Protein AF-A0A7S1YV28-F1 (afdb_monomer_lite)

Radius of gyration: 15.47 Å; chains: 1; bounding box: 34×46×42 Å

Structure (mmCIF, N/CA/C/O backbone):
data_AF-A0A7S1YV28-F1
#
_entry.id   AF-A0A7S1YV28-F1
#
loop_
_atom_site.group_PDB
_atom_site.id
_atom_site.type_symbol
_atom_site.label_atom_id
_atom_site.label_alt_id
_atom_site.label_comp_id
_atom_site.label_asym_id
_atom_site.label_entity_id
_atom_site.label_seq_id
_atom_site.pdbx_PDB_ins_code
_atom_site.Cartn_x
_atom_site.Cartn_y
_atom_site.Cartn_z
_atom_site.occupancy
_atom_site.B_iso_or_equiv
_atom_site.auth_seq_id
_atom_site.auth_comp_id
_atom_site.auth_asym_id
_atom_site.auth_atom_id
_atom_site.pdbx_PDB_model_num
ATOM 1 N N . GLY A 1 1 ? -3.766 25.910 -8.577 1.00 26.66 1 GLY A N 1
ATOM 2 C CA . GLY A 1 1 ? -2.422 26.248 -8.067 1.00 26.66 1 GLY A CA 1
ATOM 3 C C . GLY A 1 1 ? -1.398 25.405 -8.799 1.00 26.66 1 GLY A C 1
ATOM 4 O O . GLY A 1 1 ? -1.796 24.345 -9.277 1.00 26.66 1 GLY A O 1
ATOM 5 N N . PRO A 1 2 ? -0.146 25.864 -8.956 1.00 26.03 2 PRO A N 1
ATOM 6 C CA . PRO A 1 2 ? 0.871 25.109 -9.678 1.00 26.03 2 PRO A CA 1
ATOM 7 C C . PRO A 1 2 ? 1.126 23.778 -8.963 1.00 26.03 2 PRO A C 1
ATOM 9 O O . PRO A 1 2 ? 1.090 23.694 -7.738 1.00 26.03 2 PRO A O 1
ATOM 12 N N . ILE A 1 3 ? 1.285 22.734 -9.767 1.00 29.36 3 ILE A N 1
ATOM 13 C CA . ILE A 1 3 ? 1.467 21.348 -9.348 1.00 29.36 3 ILE A CA 1
ATOM 14 C C . ILE A 1 3 ? 2.925 21.207 -8.917 1.00 29.36 3 ILE A C 1
ATOM 16 O O . ILE A 1 3 ? 3.819 21.375 -9.743 1.00 29.36 3 ILE A O 1
ATOM 20 N N . VAL A 1 4 ? 3.169 20.928 -7.638 1.00 25.23 4 VAL A N 1
ATOM 21 C CA . VAL A 1 4 ? 4.508 20.590 -7.147 1.00 25.23 4 VAL A CA 1
ATOM 22 C C . VAL A 1 4 ? 4.594 19.067 -7.109 1.00 25.23 4 VAL A C 1
ATOM 24 O O . VAL A 1 4 ? 3.995 18.433 -6.248 1.00 25.23 4 VAL A O 1
ATOM 27 N N . CYS A 1 5 ? 5.281 18.480 -8.090 1.00 25.58 5 CYS A N 1
ATOM 28 C CA . CYS A 1 5 ? 5.687 17.078 -8.041 1.00 25.58 5 CYS A CA 1
ATOM 29 C C . CYS A 1 5 ? 6.936 16.985 -7.163 1.00 25.58 5 CYS A C 1
ATOM 31 O O . CYS A 1 5 ? 7.956 17.592 -7.489 1.00 25.58 5 CYS A O 1
ATOM 33 N N . LEU A 1 6 ? 6.853 16.248 -6.058 1.00 28.81 6 LEU A N 1
ATOM 34 C CA . LEU A 1 6 ? 8.015 15.933 -5.232 1.00 28.81 6 LEU A CA 1
ATOM 35 C C . LEU A 1 6 ? 8.676 14.649 -5.771 1.00 28.81 6 LEU A C 1
ATOM 37 O O . LEU A 1 6 ? 7.954 13.700 -6.086 1.00 28.81 6 LEU A O 1
ATOM 41 N N . PRO A 1 7 ? 10.012 14.613 -5.929 1.00 25.19 7 PRO A N 1
ATOM 42 C CA . PRO A 1 7 ? 10.722 13.404 -6.330 1.00 25.19 7 PRO A CA 1
ATOM 43 C C . PRO A 1 7 ? 10.609 12.327 -5.240 1.00 25.19 7 PRO A C 1
ATOM 45 O O . PRO A 1 7 ? 10.690 12.629 -4.051 1.00 25.19 7 PRO A O 1
ATOM 48 N N . ILE A 1 8 ? 10.404 11.080 -5.665 1.00 39.78 8 ILE A N 1
ATOM 49 C CA . ILE A 1 8 ? 10.244 9.901 -4.803 1.00 39.78 8 ILE A CA 1
ATOM 50 C C . ILE A 1 8 ? 11.636 9.335 -4.476 1.00 39.78 8 ILE A C 1
ATOM 52 O O . ILE A 1 8 ? 12.457 9.165 -5.378 1.00 39.78 8 ILE A O 1
ATOM 56 N N . LEU A 1 9 ? 11.896 9.042 -3.200 1.00 31.08 9 LEU A N 1
ATOM 57 C CA . LEU A 1 9 ? 13.052 8.266 -2.739 1.00 31.08 9 LEU A CA 1
ATOM 58 C C . LEU A 1 9 ? 12.610 6.799 -2.599 1.00 31.08 9 LEU A C 1
ATOM 60 O O . LEU A 1 9 ? 11.554 6.540 -2.031 1.00 31.08 9 LEU A O 1
ATOM 64 N N . SER A 1 10 ? 13.368 5.857 -3.166 1.00 32.31 10 SER A N 1
ATOM 65 C CA . SER A 1 10 ? 13.079 4.417 -3.078 1.00 32.31 10 SER A CA 1
ATOM 66 C C . SER A 1 10 ? 13.836 3.800 -1.894 1.00 32.31 10 SER A C 1
ATOM 68 O O . SER A 1 10 ? 15.059 3.955 -1.833 1.00 32.31 10 SER A O 1
ATOM 70 N N . TRP A 1 11 ? 13.148 3.092 -0.994 1.00 45.78 11 TRP A N 1
ATOM 71 C CA . TRP A 1 11 ? 13.689 2.610 0.288 1.00 45.78 11 TRP A CA 1
ATOM 72 C C . TRP A 1 11 ? 13.555 1.097 0.500 1.00 45.78 11 TRP A C 1
ATOM 74 O O . TRP A 1 11 ? 12.525 0.527 0.184 1.00 45.78 11 TRP A O 1
ATOM 84 N N . PHE A 1 12 ? 14.598 0.470 1.061 1.00 34.62 12 PHE A N 1
ATOM 85 C CA . PHE A 1 12 ? 14.748 -0.978 1.284 1.00 34.62 12 PHE A CA 1
ATOM 86 C C . PHE A 1 12 ? 13.529 -1.658 1.944 1.00 34.62 12 PHE A C 1
ATOM 88 O O . PHE A 1 12 ? 13.230 -1.403 3.109 1.00 34.62 12 PHE A O 1
ATOM 95 N N . GLN A 1 13 ? 12.935 -2.633 1.248 1.00 42.75 13 GLN A N 1
ATOM 96 C CA . GLN A 1 13 ? 11.810 -3.426 1.7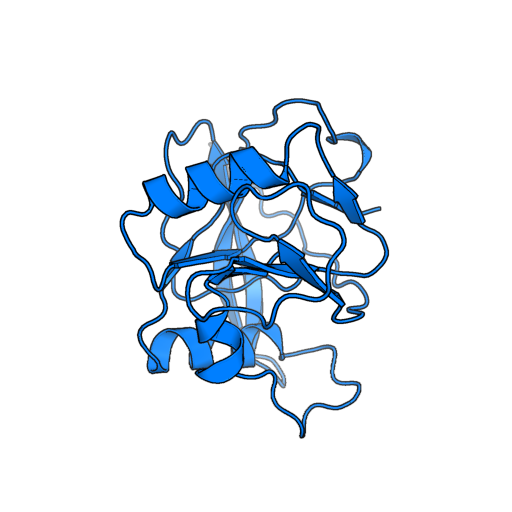44 1.00 42.75 13 GLN A CA 1
ATOM 97 C C . GLN A 1 13 ? 12.274 -4.729 2.417 1.00 42.75 13 GLN A C 1
ATOM 99 O O . GLN A 1 13 ? 12.814 -5.633 1.778 1.00 42.75 13 GLN A O 1
ATOM 104 N N . ILE A 1 14 ? 12.013 -4.859 3.719 1.00 41.22 14 ILE A N 1
ATOM 105 C CA . ILE A 1 14 ? 11.923 -6.159 4.397 1.00 41.22 14 ILE A CA 1
ATOM 106 C C . ILE A 1 14 ? 10.432 -6.437 4.535 1.00 41.22 14 ILE A C 1
ATOM 108 O O . ILE A 1 14 ? 9.768 -5.795 5.338 1.00 41.22 14 ILE A O 1
ATOM 112 N N . ASN A 1 15 ? 9.909 -7.382 3.750 1.00 47.06 15 ASN A N 1
ATOM 113 C CA . ASN A 1 15 ? 8.498 -7.769 3.775 1.00 47.06 15 ASN A CA 1
ATOM 114 C C . ASN A 1 15 ? 8.107 -8.379 5.130 1.00 47.06 15 ASN A C 1
ATOM 116 O O . ASN A 1 15 ? 8.147 -9.599 5.306 1.00 47.06 15 ASN A O 1
ATOM 120 N N . LEU A 1 16 ? 7.707 -7.542 6.086 1.00 51.06 16 LEU A N 1
ATOM 121 C CA . LEU A 1 16 ? 7.093 -7.993 7.326 1.00 51.06 16 LEU A CA 1
ATOM 122 C C . LEU A 1 16 ? 5.578 -8.041 7.131 1.00 51.06 16 LEU A C 1
ATOM 124 O O . LEU A 1 16 ? 4.933 -7.005 6.997 1.00 51.06 16 LEU A O 1
ATOM 128 N N . ILE A 1 17 ? 5.006 -9.247 7.131 1.00 58.19 17 ILE A N 1
ATOM 129 C CA . ILE A 1 17 ? 3.553 -9.419 7.203 1.00 58.19 17 ILE A CA 1
ATOM 130 C C . ILE A 1 17 ? 3.152 -9.376 8.678 1.00 58.19 17 ILE A C 1
ATOM 132 O O . ILE A 1 17 ? 3.369 -10.335 9.422 1.00 58.19 17 ILE A O 1
ATOM 136 N N . ILE A 1 18 ? 2.559 -8.262 9.099 1.00 61.78 18 ILE A N 1
ATOM 137 C CA . ILE A 1 18 ? 1.904 -8.137 10.398 1.00 61.78 18 ILE A CA 1
ATOM 138 C C . ILE A 1 18 ? 0.454 -8.582 10.238 1.00 61.78 18 ILE A C 1
ATOM 140 O O . ILE A 1 18 ? -0.292 -8.063 9.408 1.00 61.78 18 ILE A O 1
ATOM 144 N N . MET A 1 19 ? 0.050 -9.561 11.042 1.00 58.69 19 MET A N 1
ATOM 145 C CA . MET A 1 19 ? -1.318 -10.069 11.054 1.00 58.69 19 MET A CA 1
ATOM 146 C C . MET A 1 19 ? -2.065 -9.436 12.218 1.00 58.69 19 MET A C 1
A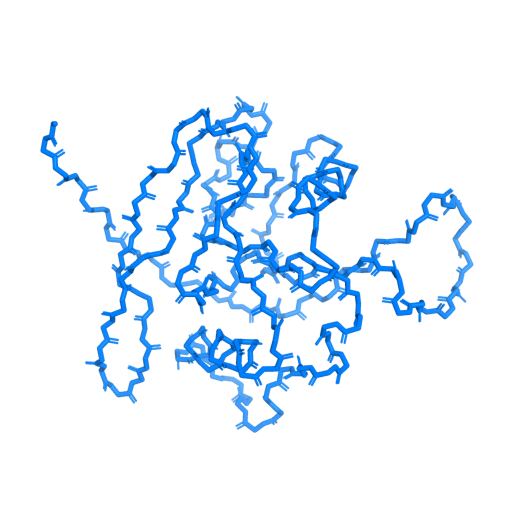TOM 148 O O . MET A 1 19 ? -1.638 -9.550 13.367 1.00 58.69 19 MET A O 1
ATOM 152 N N . ILE A 1 20 ? -3.167 -8.760 11.907 1.00 59.34 20 ILE A N 1
ATOM 153 C CA . ILE A 1 20 ? -3.980 -8.028 12.874 1.00 59.34 20 ILE A CA 1
ATOM 154 C C . ILE A 1 20 ? -5.263 -8.843 13.091 1.00 59.34 20 ILE A C 1
ATOM 156 O O . ILE A 1 20 ? -6.139 -8.861 12.217 1.00 59.34 20 ILE A O 1
ATOM 160 N N . PRO A 1 21 ? -5.374 -9.584 14.212 1.00 50.81 21 PRO A N 1
ATOM 161 C CA . PRO A 1 21 ? -6.553 -10.388 14.494 1.00 50.81 21 PRO A CA 1
ATOM 162 C C . PRO A 1 21 ? -7.764 -9.494 14.772 1.00 50.81 21 PRO A C 1
ATOM 164 O O . PRO A 1 21 ? -7.664 -8.466 15.443 1.00 50.81 21 PRO A O 1
ATOM 167 N N . ASN A 1 22 ? -8.943 -9.919 14.317 1.00 51.00 22 ASN A N 1
ATOM 168 C CA . ASN A 1 22 ? -10.184 -9.239 14.671 1.00 51.00 22 ASN A CA 1
ATOM 169 C C . ASN A 1 22 ? -10.496 -9.430 16.170 1.00 51.00 22 ASN A C 1
ATOM 171 O O . ASN A 1 22 ? -10.957 -10.489 16.592 1.00 51.00 22 ASN A O 1
ATOM 175 N N . ASN A 1 23 ? -10.299 -8.365 16.951 1.00 48.16 23 ASN A N 1
ATOM 176 C CA . ASN A 1 23 ? -10.983 -8.077 18.218 1.00 48.16 23 ASN A CA 1
ATOM 177 C C . ASN A 1 23 ? -10.837 -9.091 19.380 1.00 48.16 23 ASN A C 1
ATOM 179 O O . ASN A 1 23 ? -11.702 -9.156 20.254 1.00 48.16 23 ASN A O 1
ATOM 183 N N . ASP A 1 24 ? -9.753 -9.866 19.443 1.00 46.56 24 ASP A N 1
ATOM 184 C CA . ASP A 1 24 ? -9.540 -10.863 20.503 1.00 46.56 24 ASP A CA 1
ATOM 185 C C . ASP A 1 24 ? -8.149 -10.695 21.140 1.00 46.56 24 ASP A C 1
ATOM 187 O O . ASP A 1 24 ? -7.123 -10.901 20.496 1.00 46.56 24 ASP A O 1
ATOM 191 N N . LYS A 1 25 ? -8.112 -10.303 22.423 1.00 44.56 25 LYS A N 1
ATOM 192 C CA . LYS A 1 25 ? -6.891 -10.057 23.224 1.00 44.56 25 LYS A CA 1
ATOM 193 C C . LYS A 1 25 ? -6.171 -11.346 23.660 1.00 44.56 25 LYS A C 1
ATOM 195 O O . LYS A 1 25 ? -5.390 -11.328 24.611 1.00 44.56 25 LYS A O 1
ATOM 200 N N . SER A 1 26 ? -6.457 -12.485 23.035 1.00 42.34 26 SER A N 1
ATOM 201 C CA . SER A 1 26 ? -5.847 -13.763 23.396 1.00 42.34 26 SER A CA 1
ATOM 202 C C . SER A 1 26 ? -4.552 -14.002 22.608 1.00 42.34 26 SER A C 1
ATOM 204 O O . SER A 1 26 ? -4.555 -14.164 21.394 1.00 42.34 26 SER A O 1
ATOM 206 N N . HIS A 1 27 ? -3.422 -14.081 23.320 1.00 42.88 27 HIS A N 1
ATOM 207 C CA . HIS A 1 27 ? -2.085 -14.415 22.792 1.00 42.88 27 HIS A CA 1
ATOM 208 C C . HIS A 1 27 ? -1.935 -15.891 22.357 1.00 42.88 27 HIS A C 1
ATOM 210 O O . HIS A 1 27 ? -0.862 -16.484 22.463 1.00 42.88 27 HIS A O 1
ATOM 216 N N . VAL A 1 28 ? -3.015 -16.524 21.901 1.00 44.75 28 VAL A N 1
ATOM 217 C CA . VAL A 1 28 ? -3.002 -17.903 21.407 1.00 44.75 28 VAL A CA 1
ATOM 218 C C . VAL A 1 28 ? -2.804 -17.852 19.898 1.00 44.75 28 VAL A C 1
ATOM 220 O O . VAL A 1 28 ? -3.521 -17.128 19.214 1.00 44.75 28 VAL A O 1
ATOM 223 N N . SER A 1 29 ? -1.844 -18.626 19.379 1.00 44.84 29 SER A N 1
ATOM 224 C CA . SER A 1 29 ? -1.605 -18.807 17.940 1.00 44.84 29 SER A CA 1
ATOM 225 C C . SER A 1 29 ? -2.864 -19.368 17.263 1.00 44.84 29 SER A C 1
ATOM 227 O O . SER A 1 29 ? -3.084 -20.578 17.184 1.00 44.84 29 SER A O 1
ATOM 229 N N . LYS A 1 30 ? -3.755 -18.464 16.857 1.00 53.19 30 LYS A N 1
ATOM 230 C CA . LYS A 1 30 ? -4.977 -18.743 16.110 1.00 53.19 30 LYS A CA 1
ATOM 231 C C . LYS A 1 30 ? -4.573 -18.831 14.643 1.00 53.19 30 LYS A C 1
ATOM 233 O O . LYS A 1 30 ? -3.815 -17.996 14.152 1.00 53.19 30 LYS A O 1
ATOM 238 N N . ARG A 1 31 ? -5.045 -19.864 13.939 1.00 59.28 31 ARG A N 1
ATOM 239 C CA . ARG A 1 31 ? -4.861 -19.937 12.485 1.00 59.28 31 ARG A CA 1
ATOM 240 C C . ARG A 1 31 ? -5.541 -18.723 11.865 1.00 59.28 31 ARG A C 1
ATOM 242 O O . ARG A 1 31 ? -6.704 -18.467 12.160 1.00 59.28 31 ARG A O 1
ATOM 249 N N . VAL A 1 32 ? -4.794 -18.021 11.029 1.00 65.81 32 VAL A N 1
ATOM 250 C CA . VAL A 1 32 ? -5.225 -16.805 10.343 1.00 65.81 32 VAL A CA 1
ATOM 251 C C . VAL A 1 32 ? -6.392 -17.158 9.440 1.00 65.81 32 VAL A C 1
ATOM 253 O O . VAL A 1 32 ? -6.292 -18.042 8.585 1.00 65.81 32 VAL A O 1
ATOM 256 N N . GLY A 1 33 ? -7.520 -16.510 9.682 1.00 74.69 33 GLY A N 1
ATOM 257 C CA . GLY A 1 33 ? -8.698 -16.620 8.850 1.00 74.69 33 GLY A CA 1
ATOM 258 C C . GLY A 1 33 ? -8.553 -15.770 7.594 1.00 74.69 33 GLY A C 1
ATOM 259 O O . GLY A 1 33 ? -7.907 -14.728 7.586 1.00 74.69 33 GLY A O 1
ATOM 260 N N . LEU A 1 34 ? -9.242 -16.167 6.526 1.00 78.12 34 LEU A N 1
ATOM 261 C CA . LEU A 1 34 ? -9.328 -15.371 5.294 1.00 78.12 34 LEU A CA 1
ATOM 262 C C . LEU A 1 34 ? -9.934 -13.972 5.525 1.00 78.12 34 LEU A C 1
ATOM 264 O O . LEU A 1 34 ? -9.661 -13.052 4.758 1.00 78.12 34 LEU A O 1
ATOM 268 N N . ASN A 1 35 ? -10.723 -13.822 6.594 1.00 80.50 35 ASN A N 1
ATOM 269 C CA . ASN A 1 35 ? -11.373 -12.575 6.997 1.00 80.50 35 ASN A CA 1
ATOM 270 C C . ASN A 1 35 ? -10.516 -11.713 7.942 1.00 80.50 35 ASN A C 1
ATOM 272 O O . ASN A 1 35 ? -10.947 -10.617 8.307 1.00 80.50 35 ASN A O 1
ATOM 276 N N . ASP A 1 36 ? -9.343 -12.186 8.365 1.00 89.44 36 ASP A N 1
ATOM 277 C CA . ASP A 1 36 ? -8.421 -11.375 9.161 1.00 89.44 36 ASP A CA 1
ATOM 278 C C . ASP A 1 36 ? -7.740 -10.318 8.287 1.00 89.44 36 ASP A C 1
ATOM 280 O O . ASP A 1 36 ? -7.814 -10.362 7.053 1.00 89.44 36 ASP A O 1
ATOM 284 N N . PHE A 1 37 ? -7.098 -9.347 8.931 1.00 91.94 37 PHE A N 1
ATOM 285 C CA . PHE A 1 37 ? -6.345 -8.306 8.246 1.00 91.94 37 PHE A CA 1
ATOM 286 C C . PHE A 1 37 ? -4.854 -8.623 8.258 1.00 91.94 37 PHE A C 1
ATOM 288 O O . PHE A 1 37 ? -4.287 -9.040 9.269 1.00 91.94 37 PHE A O 1
ATOM 295 N N . CYS A 1 38 ? -4.229 -8.409 7.109 1.00 91.94 38 CYS A N 1
ATOM 296 C CA . CYS A 1 38 ? -2.803 -8.564 6.896 1.00 91.94 38 CYS A CA 1
ATOM 297 C C . CYS A 1 38 ? -2.243 -7.228 6.417 1.00 91.94 38 CYS A C 1
ATOM 299 O O . CYS A 1 38 ? -2.872 -6.529 5.617 1.00 91.94 38 CYS A O 1
ATOM 301 N N . MET A 1 39 ? -1.059 -6.896 6.913 1.00 92.19 39 MET A N 1
ATOM 302 C CA . MET A 1 39 ? -0.368 -5.657 6.608 1.00 92.19 39 MET A CA 1
ATOM 303 C C . MET A 1 39 ? 1.075 -5.957 6.205 1.00 92.19 39 MET A C 1
ATOM 305 O O . MET A 1 39 ? 1.782 -6.605 6.969 1.00 92.19 39 MET A O 1
ATOM 309 N N . GLN A 1 40 ? 1.502 -5.488 5.033 1.00 91.06 40 GLN A N 1
ATOM 310 C CA . GLN A 1 40 ? 2.909 -5.465 4.621 1.00 91.06 40 GLN A CA 1
ATOM 311 C C . GLN A 1 40 ? 3.454 -4.045 4.753 1.00 91.06 40 GLN A C 1
ATOM 313 O O . GLN A 1 40 ? 2.756 -3.080 4.429 1.00 91.06 40 GLN A O 1
ATOM 318 N N . ILE A 1 41 ? 4.686 -3.947 5.235 1.00 90.62 41 ILE A N 1
ATOM 319 C CA . ILE A 1 41 ? 5.405 -2.707 5.522 1.00 90.62 41 ILE A CA 1
ATOM 320 C C . ILE A 1 41 ? 6.912 -2.940 5.387 1.00 90.62 41 ILE A C 1
ATOM 322 O O . ILE A 1 41 ? 7.353 -4.093 5.347 1.00 90.62 41 ILE A O 1
ATOM 326 N N . ASP A 1 42 ? 7.682 -1.856 5.430 1.00 86.56 42 ASP A N 1
ATOM 327 C CA . ASP A 1 42 ? 9.131 -1.915 5.613 1.00 86.56 42 ASP A CA 1
ATOM 328 C C . ASP A 1 42 ? 9.510 -2.180 7.084 1.00 86.56 42 ASP A C 1
ATOM 330 O O . ASP A 1 42 ? 8.678 -2.155 7.994 1.00 86.56 42 ASP A O 1
ATOM 334 N N . SER A 1 43 ? 10.790 -2.456 7.350 1.00 83.19 43 SER A N 1
ATOM 335 C CA . SER A 1 43 ? 11.269 -2.805 8.701 1.00 83.19 43 SER A CA 1
ATOM 336 C C . SER A 1 43 ? 11.417 -1.630 9.669 1.00 83.19 43 SER A C 1
ATOM 338 O O . SER A 1 43 ? 11.572 -1.857 10.866 1.00 83.19 43 SER A O 1
ATOM 340 N N . HIS A 1 44 ? 11.453 -0.401 9.163 1.00 87.50 44 HIS A N 1
ATOM 341 C CA . HIS A 1 44 ? 11.764 0.815 9.925 1.00 87.50 44 HIS A CA 1
ATOM 342 C C . HIS A 1 44 ? 10.599 1.808 9.831 1.00 87.50 44 HIS A C 1
ATOM 344 O O . HIS A 1 44 ? 10.722 2.947 9.403 1.00 87.50 44 HIS A O 1
ATOM 350 N N . MET A 1 45 ? 9.423 1.318 10.214 1.00 90.06 45 MET A N 1
ATOM 351 C CA . MET A 1 45 ? 8.193 2.100 10.234 1.00 90.06 45 MET A CA 1
ATOM 352 C C . MET A 1 45 ? 7.824 2.465 11.662 1.00 90.06 45 MET A C 1
ATOM 354 O O . MET A 1 45 ? 8.089 1.703 12.594 1.00 90.06 45 MET A O 1
ATOM 358 N N . ASP A 1 46 ? 7.138 3.590 11.810 1.00 93.50 46 ASP A N 1
ATOM 359 C CA . ASP A 1 46 ? 6.489 3.988 13.052 1.00 93.50 46 ASP A CA 1
ATOM 360 C C . ASP A 1 46 ? 4.979 4.134 12.835 1.00 93.50 46 ASP A C 1
ATOM 362 O O . ASP A 1 46 ? 4.507 4.400 11.724 1.00 93.50 46 ASP A O 1
ATOM 366 N N . PHE A 1 47 ? 4.215 3.912 13.898 1.00 94.56 47 PHE A N 1
ATOM 367 C CA . PHE A 1 47 ? 2.762 3.828 13.849 1.00 94.56 47 PHE A CA 1
ATOM 368 C C . PHE A 1 47 ? 2.135 4.899 14.721 1.00 94.56 47 PHE A C 1
ATOM 370 O O . PHE A 1 47 ? 2.578 5.151 15.842 1.00 94.56 47 PHE A O 1
ATOM 377 N N . SER A 1 48 ? 1.064 5.502 14.217 1.00 94.94 48 SER A N 1
ATOM 378 C CA . SER A 1 48 ? 0.242 6.401 15.015 1.00 94.94 48 SER A CA 1
ATOM 379 C C . SER A 1 48 ? -0.586 5.621 16.039 1.00 94.94 48 SER A C 1
ATOM 381 O O . SER A 1 48 ? -0.848 4.422 15.908 1.00 94.94 48 SER A O 1
ATOM 383 N N . ASP A 1 49 ? -1.052 6.321 17.061 1.00 93.44 49 ASP A N 1
ATOM 384 C CA . ASP A 1 49 ? -1.914 5.774 18.093 1.00 93.44 49 ASP A CA 1
ATOM 385 C C . ASP A 1 49 ? -3.203 5.225 17.460 1.00 93.44 49 ASP A C 1
ATOM 387 O O . ASP A 1 49 ? -3.871 5.902 16.676 1.00 93.44 49 ASP A O 1
ATOM 391 N N . ASN A 1 50 ? -3.582 3.999 17.835 1.00 93.50 50 ASN A N 1
ATOM 392 C CA . ASN A 1 50 ? -4.752 3.282 17.304 1.00 93.50 50 ASN A CA 1
ATOM 393 C C . ASN A 1 50 ? -4.705 3.008 15.785 1.00 93.50 50 ASN A C 1
ATOM 395 O O . ASN A 1 50 ? -5.761 2.839 15.167 1.00 93.50 50 ASN A O 1
ATOM 399 N N . TYR A 1 51 ? -3.509 2.956 15.177 1.00 94.06 51 TYR A N 1
ATOM 400 C CA . TYR A 1 51 ? -3.347 2.695 13.739 1.00 94.06 51 TYR A CA 1
ATOM 401 C C . TYR A 1 51 ? -4.122 1.457 13.267 1.00 94.06 51 TYR A C 1
ATOM 403 O O . TYR A 1 51 ? -4.711 1.475 12.192 1.00 94.06 51 TYR A O 1
ATOM 411 N N . ASP A 1 52 ? -4.145 0.393 14.067 1.00 91.38 52 ASP A N 1
ATOM 412 C CA . ASP A 1 52 ? -4.776 -0.884 13.747 1.00 91.38 52 ASP A CA 1
ATOM 413 C C . ASP A 1 52 ? -6.288 -0.726 13.553 1.00 91.38 52 ASP A C 1
ATOM 415 O O . ASP A 1 52 ? -6.850 -1.080 12.516 1.00 91.38 52 ASP A O 1
ATOM 419 N N . THR A 1 53 ? -6.937 -0.117 14.538 1.00 93.88 53 THR A N 1
ATOM 420 C CA . THR A 1 53 ? -8.374 0.118 14.585 1.00 93.88 53 THR A CA 1
ATOM 421 C C . THR A 1 53 ? -8.789 1.106 13.495 1.00 93.88 53 THR A C 1
ATOM 423 O O . THR A 1 53 ? -9.768 0.874 12.781 1.00 93.88 53 THR A O 1
ATOM 426 N N . GLU A 1 54 ? -8.015 2.175 13.306 1.00 95.44 54 GLU A N 1
ATOM 427 C CA . GLU A 1 54 ? -8.268 3.175 12.269 1.00 95.44 54 GLU A CA 1
ATOM 428 C C . GLU A 1 54 ? -8.072 2.612 10.853 1.00 95.44 54 GLU A C 1
ATOM 430 O O . GLU A 1 54 ? -8.890 2.891 9.975 1.00 95.44 54 GLU A O 1
ATOM 435 N N . LEU A 1 55 ? -7.065 1.761 10.612 1.00 96.00 55 LEU A N 1
ATOM 436 C CA . LEU A 1 55 ? -6.880 1.078 9.325 1.00 96.00 55 LEU A CA 1
ATOM 437 C C . LEU A 1 55 ? -8.029 0.109 9.023 1.00 96.00 55 LEU A C 1
ATOM 439 O O . LEU A 1 55 ? -8.524 0.084 7.894 1.00 96.00 55 LEU A O 1
ATOM 443 N N . ILE A 1 56 ? -8.513 -0.637 10.021 1.00 95.62 56 ILE A N 1
ATOM 444 C CA . ILE A 1 56 ? -9.687 -1.513 9.874 1.00 95.62 56 ILE A CA 1
ATOM 445 C C . ILE A 1 56 ? -10.930 -0.690 9.510 1.00 95.62 56 ILE A C 1
ATOM 447 O O . ILE A 1 56 ? -11.627 -1.000 8.539 1.00 95.62 56 ILE A O 1
ATOM 451 N N . PHE A 1 57 ? -11.207 0.395 10.240 1.00 96.19 57 PHE A N 1
ATOM 452 C CA . PHE A 1 57 ? -12.340 1.274 9.931 1.00 96.19 57 PHE A CA 1
ATOM 453 C C . PHE A 1 57 ? -12.196 1.955 8.570 1.00 96.19 57 PHE A C 1
ATOM 455 O O . PHE A 1 57 ? -13.179 2.125 7.842 1.00 96.19 57 PHE A O 1
ATOM 462 N N . MET A 1 58 ? -10.978 2.330 8.194 1.00 96.81 58 MET A N 1
ATOM 463 C CA . MET A 1 58 ? -10.668 2.882 6.885 1.00 96.81 58 MET A CA 1
ATOM 464 C C . MET A 1 58 ? -10.937 1.872 5.767 1.00 96.81 58 MET A C 1
ATOM 466 O O . MET A 1 58 ? -11.593 2.226 4.787 1.00 96.81 58 MET A O 1
ATOM 470 N N . HIS A 1 59 ? -10.512 0.619 5.932 1.00 97.44 59 HIS A N 1
ATOM 471 C CA . HIS A 1 59 ? -10.787 -0.456 4.981 1.00 97.44 59 HIS A CA 1
ATOM 472 C C . HIS A 1 59 ? -12.291 -0.685 4.835 1.00 97.44 59 HIS A C 1
ATOM 474 O O . HIS A 1 59 ? -12.804 -0.661 3.719 1.00 97.44 59 HIS A O 1
ATOM 480 N N . HIS A 1 60 ? -13.045 -0.746 5.934 1.00 96.75 60 HIS A N 1
ATOM 481 C CA . HIS A 1 60 ? -14.504 -0.867 5.874 1.00 96.75 60 HIS A CA 1
ATOM 482 C C . HIS A 1 60 ? -15.191 0.291 5.130 1.00 96.75 60 HIS A C 1
ATOM 484 O O . HIS A 1 60 ? -16.176 0.066 4.423 1.00 96.75 60 HIS A O 1
ATOM 490 N N . ARG A 1 61 ? -14.662 1.521 5.214 1.00 97.06 61 ARG A N 1
ATOM 491 C CA . ARG A 1 61 ? -15.180 2.678 4.457 1.00 97.06 61 ARG A CA 1
ATOM 492 C C . ARG A 1 61 ? -14.971 2.574 2.943 1.00 97.06 61 ARG A C 1
ATOM 494 O O . ARG A 1 61 ? -15.619 3.321 2.212 1.00 97.06 61 ARG A O 1
ATOM 501 N N . THR A 1 62 ? -14.121 1.665 2.459 1.00 96.88 62 THR A N 1
ATOM 502 C CA . THR A 1 62 ? -14.017 1.362 1.018 1.00 96.88 62 THR A CA 1
ATOM 503 C C . THR A 1 62 ? -15.246 0.621 0.492 1.00 96.88 62 THR A C 1
ATOM 505 O O . THR A 1 62 ? -15.518 0.685 -0.704 1.00 96.88 62 THR A O 1
ATOM 508 N N . GLN A 1 63 ? -15.991 -0.056 1.379 1.00 96.62 63 GLN A N 1
ATOM 509 C CA . GLN A 1 63 ? -17.105 -0.946 1.037 1.00 96.62 63 GLN A CA 1
ATOM 510 C C . GLN A 1 63 ? -16.711 -2.041 0.028 1.00 96.62 63 GLN A C 1
ATOM 512 O O . GLN A 1 63 ? -17.535 -2.477 -0.773 1.00 96.62 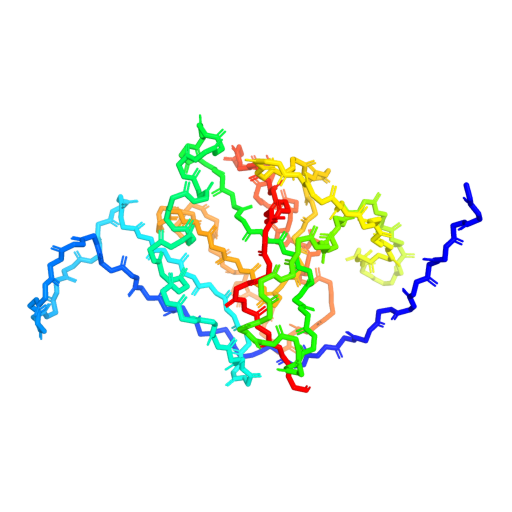63 GLN A O 1
ATOM 517 N N . ASN A 1 64 ? -15.449 -2.478 0.070 1.00 96.94 64 ASN A N 1
ATOM 518 C CA . ASN A 1 64 ? -14.885 -3.471 -0.833 1.00 96.94 64 ASN A CA 1
ATOM 519 C C . ASN A 1 64 ? -13.959 -4.426 -0.059 1.00 96.94 64 ASN A C 1
ATOM 521 O O . ASN A 1 64 ? -12.899 -4.027 0.417 1.00 96.94 64 ASN A O 1
ATOM 525 N N . ASP A 1 65 ? -14.333 -5.703 0.062 1.00 95.75 65 ASP A N 1
ATOM 526 C CA . ASP A 1 65 ? -13.494 -6.697 0.754 1.00 95.75 65 ASP A CA 1
ATOM 527 C C . ASP A 1 65 ? -12.183 -7.002 -0.002 1.00 95.75 65 ASP A C 1
ATOM 529 O O . ASP A 1 65 ? -11.200 -7.395 0.622 1.00 95.75 65 ASP A O 1
ATOM 533 N N . TYR A 1 66 ? -12.133 -6.736 -1.312 1.00 97.31 66 TYR A N 1
ATOM 534 C CA . TYR A 1 66 ? -10.937 -6.841 -2.156 1.00 97.31 66 TYR A CA 1
ATOM 535 C C . TYR A 1 66 ? -10.135 -5.526 -2.203 1.00 97.31 66 TYR A C 1
ATOM 537 O O . TYR A 1 66 ? -9.253 -5.359 -3.047 1.00 97.31 66 TYR A O 1
ATOM 545 N N . ALA A 1 67 ? -10.416 -4.578 -1.302 1.00 97.81 67 ALA A N 1
ATOM 546 C CA . ALA A 1 67 ? -9.635 -3.355 -1.196 1.00 97.81 67 ALA A CA 1
ATOM 547 C C . ALA A 1 67 ? -8.242 -3.606 -0.607 1.00 97.81 67 ALA A C 1
ATOM 549 O O . ALA A 1 67 ? -8.087 -4.309 0.399 1.00 97.81 67 ALA A O 1
ATOM 550 N N . VAL A 1 68 ? -7.254 -2.937 -1.198 1.00 97.94 68 VAL A N 1
ATOM 551 C CA . VAL A 1 68 ? -5.882 -2.823 -0.701 1.00 97.94 68 VAL A CA 1
ATOM 552 C C . VAL A 1 68 ? -5.590 -1.360 -0.402 1.00 97.94 68 VAL A C 1
ATOM 554 O O . VAL A 1 68 ? -5.539 -0.537 -1.310 1.00 97.94 68 VAL A O 1
ATOM 557 N N . LEU A 1 69 ? -5.398 -1.014 0.867 1.00 97.75 69 LEU A N 1
ATOM 558 C CA . LEU A 1 69 ? -4.937 0.315 1.260 1.00 97.75 69 LEU A CA 1
ATOM 559 C C . LEU A 1 69 ? -3.424 0.390 1.042 1.00 97.75 69 LEU A C 1
ATOM 561 O O . LEU A 1 69 ? -2.672 -0.349 1.677 1.00 97.75 69 LEU A O 1
ATOM 565 N N . SER A 1 70 ? -2.981 1.264 0.141 1.00 96.62 70 SER A N 1
ATOM 566 C CA . SER A 1 70 ? -1.563 1.424 -0.177 1.00 96.62 70 SER A CA 1
ATOM 567 C C . SER A 1 70 ? -1.229 2.834 -0.651 1.00 96.62 70 SER A C 1
ATOM 569 O O . SER A 1 70 ? -2.004 3.482 -1.355 1.00 96.62 70 SER A O 1
ATOM 571 N N . THR A 1 71 ? -0.061 3.321 -0.240 1.00 94.38 71 THR A N 1
ATOM 572 C CA . THR A 1 71 ? 0.485 4.635 -0.591 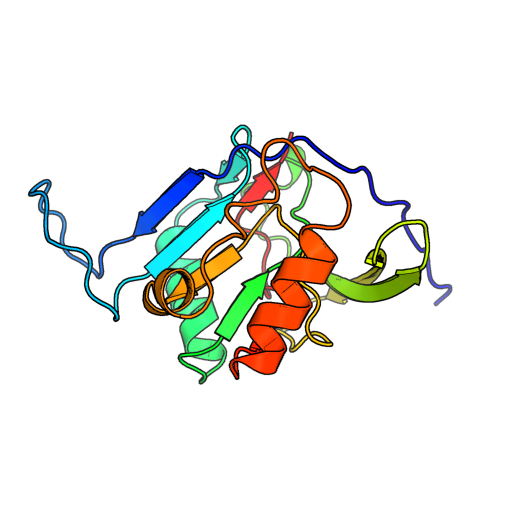1.00 94.38 71 THR A CA 1
ATOM 573 C C . THR A 1 71 ? 1.978 4.665 -0.281 1.00 94.38 71 THR A C 1
ATOM 575 O O . THR A 1 71 ? 2.470 3.821 0.465 1.00 94.38 71 THR A O 1
ATOM 578 N N . TYR A 1 72 ? 2.673 5.692 -0.770 1.00 92.94 72 TYR A N 1
ATOM 579 C CA . TYR A 1 72 ? 3.868 6.163 -0.080 1.00 92.94 72 TYR A CA 1
ATOM 580 C C . TYR A 1 72 ? 3.485 6.783 1.253 1.00 92.94 72 TYR A C 1
ATOM 582 O O . TYR A 1 72 ? 2.577 7.619 1.328 1.00 92.94 72 TYR A O 1
ATOM 590 N N . VAL A 1 73 ? 4.149 6.311 2.294 1.00 92.81 73 VAL A N 1
ATOM 591 C CA . VAL A 1 73 ? 3.968 6.761 3.669 1.00 92.81 73 VAL A CA 1
ATOM 592 C C . VAL A 1 73 ? 4.653 8.107 3.893 1.00 92.81 73 VAL A C 1
ATOM 594 O O . VAL A 1 73 ? 5.482 8.547 3.096 1.00 92.81 73 VAL A O 1
ATOM 597 N N . ALA A 1 74 ? 4.251 8.795 4.956 1.00 92.75 74 ALA A N 1
ATOM 598 C CA . ALA A 1 74 ? 4.842 10.072 5.329 1.00 92.75 74 ALA A CA 1
ATOM 599 C C . ALA A 1 74 ? 6.131 9.879 6.142 1.00 92.75 74 ALA A C 1
ATOM 601 O O . ALA A 1 74 ? 6.384 8.798 6.670 1.00 92.75 74 ALA A O 1
ATOM 602 N N . ALA A 1 75 ? 6.910 10.951 6.272 1.00 91.81 75 ALA A N 1
ATOM 603 C CA . ALA A 1 75 ? 8.089 10.977 7.129 1.00 91.81 75 ALA A CA 1
ATOM 604 C C . ALA A 1 75 ? 7.715 10.827 8.617 1.00 91.81 75 ALA A C 1
ATOM 606 O O . ALA A 1 75 ? 6.628 11.231 9.042 1.00 91.81 75 ALA A O 1
ATOM 607 N N . ILE A 1 76 ? 8.627 10.252 9.403 1.00 93.25 76 ILE A N 1
ATOM 608 C CA . ILE A 1 76 ? 8.437 9.927 10.825 1.00 93.25 76 ILE A CA 1
ATOM 609 C C . ILE A 1 76 ? 8.088 11.141 11.694 1.00 93.25 76 ILE A C 1
ATOM 611 O O . ILE A 1 76 ? 7.374 11.013 12.687 1.00 93.25 76 ILE A O 1
ATOM 615 N N . ASP A 1 77 ? 8.509 12.346 11.298 1.00 93.38 77 ASP A N 1
ATOM 616 C CA . ASP A 1 77 ? 8.169 13.586 11.996 1.00 93.38 77 ASP A CA 1
ATOM 617 C C . ASP A 1 77 ? 6.663 13.879 11.975 1.00 93.38 77 ASP A C 1
ATOM 619 O O . ASP A 1 77 ? 6.166 14.552 12.875 1.00 93.38 77 ASP A O 1
ATOM 623 N N . GLN A 1 78 ? 5.925 13.338 11.002 1.00 92.19 78 GLN A N 1
ATOM 624 C CA . GLN A 1 78 ? 4.475 13.487 10.865 1.00 92.19 78 GLN A CA 1
ATOM 625 C C . GLN A 1 78 ? 3.670 12.457 11.668 1.00 92.19 78 GLN A C 1
ATOM 627 O O . GLN A 1 78 ? 2.433 12.514 11.655 1.00 92.19 78 GLN A O 1
ATOM 632 N N . ASN A 1 79 ? 4.330 11.532 12.376 1.00 94.38 79 ASN A N 1
ATOM 633 C CA . ASN A 1 79 ? 3.637 10.531 13.179 1.00 94.38 79 ASN A CA 1
ATOM 634 C C . ASN A 1 79 ? 2.782 11.204 14.269 1.00 94.38 79 ASN A C 1
ATOM 636 O O . ASN A 1 79 ? 3.185 12.202 14.870 1.00 94.38 79 ASN A O 1
ATOM 640 N N . ASN A 1 80 ? 1.578 10.680 14.521 1.00 93.06 80 ASN A N 1
ATOM 641 C CA . ASN A 1 80 ? 0.644 11.205 15.524 1.00 93.06 80 ASN A CA 1
ATOM 642 C C . ASN A 1 80 ? 0.213 12.679 15.343 1.00 93.06 80 ASN A C 1
ATOM 644 O O . ASN A 1 80 ? -0.347 13.285 16.257 1.00 93.06 80 ASN A O 1
ATOM 648 N N . GLN A 1 81 ? 0.383 13.260 14.150 1.00 92.69 81 GLN A N 1
ATOM 649 C CA . GLN A 1 81 ? -0.051 14.635 13.857 1.00 92.69 81 GLN A CA 1
ATOM 650 C C . GLN A 1 81 ? -1.441 14.740 13.197 1.00 92.69 81 GLN A C 1
ATOM 652 O O . GLN A 1 81 ? -1.880 15.840 12.856 1.00 92.69 81 GLN A O 1
ATOM 657 N N . ASN A 1 82 ? -2.157 13.620 13.008 1.00 88.38 82 ASN A N 1
ATOM 658 C CA . ASN A 1 82 ? -3.475 13.569 12.348 1.00 88.38 82 ASN A CA 1
ATOM 659 C C . ASN A 1 82 ? -3.474 14.244 10.955 1.00 88.38 82 ASN A C 1
ATOM 661 O O . ASN A 1 82 ? -4.390 14.987 10.584 1.00 88.38 82 ASN A O 1
ATOM 665 N N . ILE A 1 83 ? -2.413 14.005 10.177 1.00 91.19 83 ILE A N 1
ATOM 666 C CA . ILE A 1 83 ? -2.244 14.574 8.838 1.00 91.19 83 ILE A CA 1
ATOM 667 C C . ILE A 1 83 ? -3.222 13.911 7.864 1.00 91.19 83 ILE A C 1
ATOM 669 O O . ILE A 1 83 ? -3.195 12.705 7.637 1.00 91.19 83 ILE A O 1
ATOM 673 N N . ARG A 1 84 ? -4.075 14.726 7.234 1.00 92.81 84 ARG A N 1
ATOM 674 C CA . ARG A 1 84 ? -5.044 14.307 6.198 1.00 92.81 84 ARG A CA 1
ATOM 675 C C . ARG A 1 84 ? -4.620 14.734 4.798 1.00 92.81 84 ARG A C 1
ATOM 677 O O . ARG A 1 84 ? -5.445 15.102 3.959 1.00 92.81 84 ARG A O 1
ATOM 684 N N . VAL A 1 85 ? -3.313 14.746 4.577 1.00 92.94 85 VAL A N 1
ATOM 685 C CA . VAL A 1 85 ? -2.678 14.995 3.286 1.00 92.94 85 VAL A CA 1
ATOM 686 C C . VAL A 1 85 ? -1.916 13.731 2.935 1.00 92.94 85 VAL A C 1
ATOM 688 O O . VAL A 1 85 ? -0.837 13.499 3.462 1.00 92.94 85 VAL A O 1
ATOM 691 N N . VAL A 1 86 ? -2.516 12.889 2.097 1.00 92.50 86 VAL A N 1
ATOM 692 C CA . VAL A 1 86 ? -1.974 11.563 1.775 1.00 92.50 86 VAL A CA 1
ATOM 693 C C . VAL A 1 86 ? -1.597 11.514 0.294 1.00 92.50 86 VAL A C 1
ATOM 695 O O . VAL A 1 86 ? -2.363 12.015 -0.544 1.00 92.50 86 VAL A O 1
ATOM 698 N N . PRO A 1 87 ? -0.441 10.941 -0.076 1.00 93.00 87 PRO A N 1
ATOM 699 C CA . PRO A 1 87 ? -0.100 10.733 -1.475 1.00 93.00 87 PRO A CA 1
ATOM 700 C C . PRO A 1 87 ? -1.098 9.790 -2.165 1.00 93.00 87 PRO A C 1
ATOM 702 O O . PRO A 1 87 ? -1.432 8.722 -1.676 1.00 93.00 87 PRO A O 1
ATOM 705 N N . ASN A 1 88 ? -1.582 10.166 -3.345 1.00 93.69 88 ASN A N 1
ATOM 706 C CA . ASN A 1 88 ? -2.321 9.273 -4.232 1.00 93.69 88 ASN A CA 1
ATOM 707 C C . ASN A 1 88 ? -1.473 9.004 -5.469 1.00 93.69 88 ASN A C 1
ATOM 709 O O . ASN A 1 88 ? -1.309 9.881 -6.328 1.00 93.69 88 ASN A O 1
ATOM 713 N N . LEU A 1 89 ? -0.968 7.780 -5.562 1.00 92.56 89 LEU A N 1
ATOM 714 C CA . LEU A 1 89 ? -0.225 7.278 -6.712 1.00 92.56 89 LEU A CA 1
ATOM 715 C C . LEU A 1 89 ? -1.098 7.379 -7.971 1.00 92.56 89 LEU A C 1
ATOM 717 O O . LEU A 1 89 ? -2.243 6.918 -7.985 1.00 92.56 89 LEU A O 1
ATOM 721 N N . CYS A 1 90 ? -0.604 8.063 -9.007 1.00 90.31 90 CYS A N 1
ATOM 722 C CA . CYS A 1 90 ? -1.395 8.280 -10.228 1.00 90.31 90 CYS A CA 1
ATOM 723 C C . CYS A 1 90 ? -0.602 8.332 -11.538 1.00 90.31 90 CYS A C 1
ATOM 725 O O . CYS A 1 90 ? -1.202 8.574 -12.587 1.00 90.31 90 CYS A O 1
ATOM 727 N N . MET A 1 91 ? 0.718 8.143 -11.500 1.00 91.88 91 MET A N 1
ATOM 728 C CA . MET A 1 91 ? 1.570 8.172 -12.687 1.00 91.88 91 MET A CA 1
ATOM 729 C C . MET A 1 91 ? 2.619 7.074 -12.618 1.00 91.88 91 MET A C 1
ATOM 731 O O . MET A 1 91 ? 3.305 6.942 -11.606 1.00 91.88 91 MET A O 1
ATOM 735 N N . VAL A 1 92 ? 2.789 6.359 -13.725 1.00 91.50 92 VAL A N 1
ATOM 736 C CA . VAL A 1 92 ? 3.866 5.386 -13.919 1.00 91.50 92 VAL A CA 1
ATOM 737 C C . VAL A 1 92 ? 4.860 5.897 -14.954 1.00 91.50 92 VAL A C 1
ATOM 739 O O . VAL A 1 92 ? 4.510 6.701 -15.821 1.00 91.50 92 VAL A O 1
ATOM 742 N N . THR A 1 93 ? 6.089 5.405 -14.880 1.00 92.94 93 THR A N 1
ATOM 743 C CA . THR A 1 93 ? 7.092 5.544 -15.934 1.00 92.94 93 THR A CA 1
ATOM 744 C C . THR A 1 93 ? 7.626 4.169 -16.319 1.00 92.94 93 THR A C 1
ATOM 746 O O . THR A 1 93 ? 7.657 3.250 -15.498 1.00 92.94 93 THR A O 1
ATOM 749 N N . PHE A 1 94 ? 8.033 4.031 -17.578 1.00 91.94 94 PHE A N 1
ATOM 750 C CA . PHE A 1 94 ? 8.604 2.800 -18.113 1.00 91.94 94 PHE A CA 1
ATOM 751 C C . PHE A 1 94 ? 10.117 2.967 -18.241 1.00 91.94 94 PHE A C 1
ATOM 753 O O . PHE A 1 94 ? 10.592 3.818 -18.994 1.00 91.94 94 PHE A O 1
ATOM 760 N N . THR A 1 95 ? 10.865 2.160 -17.495 1.00 87.88 95 THR A N 1
ATOM 761 C CA . THR A 1 95 ? 12.327 2.061 -17.567 1.00 87.88 95 THR A CA 1
ATOM 762 C C . THR A 1 95 ? 12.700 0.639 -18.008 1.00 87.88 95 THR A C 1
ATOM 764 O O . THR A 1 95 ? 12.076 0.096 -18.920 1.00 87.88 95 THR A O 1
ATOM 767 N N . SER A 1 96 ? 13.688 0.003 -17.371 1.00 89.06 96 SER A N 1
ATOM 768 C CA . SER A 1 96 ? 13.832 -1.458 -17.387 1.00 89.06 96 SER A CA 1
ATOM 769 C C . SER A 1 96 ? 12.665 -2.172 -16.692 1.00 89.06 96 SER A C 1
ATOM 771 O O . SER A 1 96 ? 12.454 -3.358 -16.930 1.00 89.06 96 SER A O 1
ATOM 773 N N . THR A 1 97 ? 11.916 -1.460 -15.846 1.00 88.50 97 THR A N 1
ATOM 774 C CA . THR A 1 97 ? 10.757 -1.946 -15.089 1.00 88.50 97 THR A CA 1
ATOM 775 C C . THR A 1 97 ? 9.612 -0.926 -15.155 1.00 88.50 97 THR A C 1
ATOM 777 O O . THR A 1 97 ? 9.758 0.171 -15.704 1.00 88.50 97 THR A O 1
ATOM 780 N N . ILE A 1 98 ? 8.439 -1.289 -14.629 1.00 90.25 98 ILE A N 1
ATOM 781 C CA . ILE A 1 98 ? 7.332 -0.345 -14.431 1.00 90.25 98 ILE A CA 1
ATOM 782 C C . ILE A 1 98 ? 7.503 0.268 -13.045 1.00 90.25 98 ILE A C 1
ATOM 784 O O . ILE A 1 98 ? 7.403 -0.447 -12.050 1.00 90.25 98 ILE A O 1
ATOM 788 N N . ARG A 1 99 ? 7.738 1.581 -12.990 1.00 89.50 99 ARG A N 1
ATOM 789 C CA . ARG A 1 99 ? 7.925 2.315 -11.735 1.00 89.50 99 ARG A CA 1
ATOM 790 C C . ARG A 1 99 ? 6.793 3.292 -11.492 1.00 89.50 99 ARG A C 1
ATOM 792 O O . ARG A 1 99 ? 6.331 3.966 -12.418 1.00 89.50 99 ARG A O 1
ATOM 799 N N . ASN A 1 100 ? 6.417 3.443 -10.232 1.00 90.81 100 ASN A N 1
ATOM 800 C CA . ASN A 1 100 ? 5.657 4.597 -9.784 1.00 90.81 100 ASN A CA 1
ATOM 801 C C . ASN A 1 100 ? 6.518 5.861 -9.972 1.00 90.81 100 ASN A C 1
ATOM 803 O O . ASN A 1 100 ? 7.689 5.903 -9.605 1.00 90.81 100 ASN A O 1
ATOM 807 N N . TRP A 1 101 ? 5.956 6.892 -10.601 1.00 86.75 101 TRP A N 1
ATOM 808 C CA . TRP A 1 101 ? 6.689 8.115 -10.959 1.00 86.75 101 TRP A CA 1
ATOM 809 C C . TRP A 1 101 ? 6.166 9.360 -10.252 1.00 86.75 101 TRP A C 1
ATOM 811 O O . TRP A 1 101 ? 6.915 10.299 -9.997 1.00 86.75 101 TRP A O 1
ATOM 821 N N . GLY A 1 102 ? 4.867 9.403 -9.963 1.00 84.7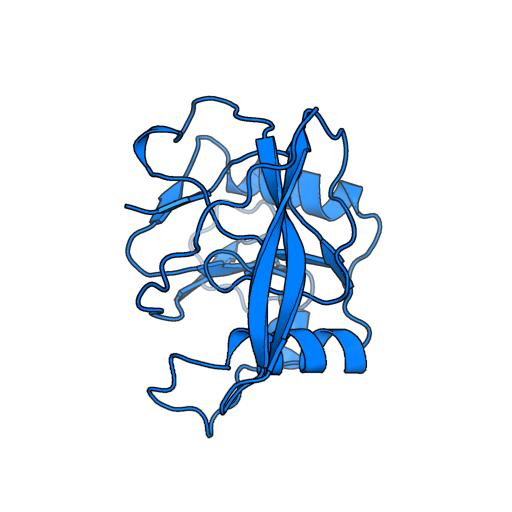5 102 GLY A N 1
ATOM 822 C CA . GLY A 1 102 ? 4.246 10.617 -9.459 1.00 84.75 102 GLY A CA 1
ATOM 823 C C . GLY A 1 102 ? 3.029 10.357 -8.593 1.00 84.75 102 GLY A C 1
ATOM 824 O O . GLY A 1 102 ? 2.192 9.488 -8.868 1.00 84.75 102 GLY A O 1
ATOM 825 N N . THR A 1 103 ? 2.914 11.190 -7.566 1.00 88.88 103 THR A N 1
ATOM 826 C CA . THR A 1 103 ? 1.762 11.257 -6.678 1.00 88.88 103 THR A CA 1
ATOM 827 C C . THR A 1 103 ? 1.031 12.580 -6.871 1.00 88.88 103 THR A C 1
ATOM 829 O O . THR A 1 103 ? 1.591 13.593 -7.294 1.00 88.88 103 THR A O 1
ATOM 832 N N . LYS A 1 104 ? -0.263 12.569 -6.567 1.00 90.62 104 LYS A N 1
ATOM 833 C CA . LYS A 1 104 ? -1.037 13.779 -6.302 1.00 90.62 104 LYS A CA 1
ATOM 834 C C . LYS A 1 104 ? -1.517 13.714 -4.872 1.00 90.62 104 LYS A C 1
ATOM 836 O O . LYS A 1 104 ? -2.019 12.684 -4.444 1.00 90.62 104 LYS A O 1
ATOM 841 N N . GLU A 1 105 ? -1.407 14.809 -4.146 1.00 91.31 105 GLU A N 1
ATOM 842 C CA . GLU A 1 105 ? -1.896 14.851 -2.775 1.00 91.31 105 GLU A CA 1
ATOM 843 C C . GLU A 1 105 ? -3.426 14.802 -2.737 1.00 91.31 105 GLU A C 1
ATOM 845 O O . GLU A 1 105 ? -4.117 15.569 -3.416 1.00 91.31 105 GLU A O 1
ATOM 850 N N . CYS A 1 106 ? -3.959 13.926 -1.895 1.00 91.12 106 CYS A N 1
ATOM 851 C CA . CYS A 1 106 ? -5.348 13.960 -1.476 1.00 91.12 106 CYS A CA 1
ATOM 852 C C . CYS A 1 106 ? -5.435 14.680 -0.140 1.00 91.12 106 CYS A C 1
ATOM 854 O O . CYS A 1 106 ? -4.830 14.255 0.838 1.00 91.12 106 CYS A O 1
ATOM 856 N N . ARG A 1 107 ? -6.181 15.786 -0.110 1.00 93.81 107 ARG A N 1
ATOM 857 C CA . ARG A 1 107 ? -6.308 16.656 1.061 1.00 93.81 107 ARG A CA 1
ATOM 858 C C . ARG A 1 107 ? -7.715 16.546 1.627 1.00 93.81 107 ARG A C 1
ATOM 860 O O . ARG A 1 107 ? -8.675 16.762 0.890 1.00 93.81 107 ARG A O 1
ATOM 867 N N . ASN A 1 108 ? -7.825 16.252 2.920 1.00 93.00 108 ASN A N 1
ATOM 868 C CA . ASN A 1 108 ? -9.083 16.203 3.671 1.00 93.00 108 ASN A CA 1
ATOM 869 C C . ASN A 1 108 ? -10.159 15.318 3.016 1.00 93.00 108 ASN A C 1
ATOM 871 O O . ASN A 1 108 ? -11.346 15.648 3.031 1.00 93.00 108 ASN A O 1
ATOM 875 N N . ILE A 1 109 ? -9.746 14.201 2.411 1.00 93.12 109 ILE A N 1
ATOM 876 C CA . ILE A 1 109 ? -10.692 13.203 1.910 1.00 93.12 109 ILE A CA 1
ATOM 877 C C . ILE A 1 109 ? -11.331 12.471 3.100 1.00 93.12 109 ILE A C 1
ATOM 879 O O . ILE A 1 109 ? -10.701 12.270 4.132 1.00 93.12 109 ILE A O 1
ATOM 883 N N . VAL A 1 110 ? -12.611 12.120 2.974 1.00 90.75 110 VAL A N 1
ATOM 884 C CA . VAL A 1 110 ? -13.411 11.505 4.059 1.00 90.75 110 VAL A CA 1
ATOM 885 C C . VAL A 1 110 ? -13.491 9.979 3.965 1.00 90.75 110 VAL A C 1
ATOM 887 O O . VAL A 1 110 ? -14.097 9.321 4.809 1.00 90.75 110 VAL A O 1
ATOM 890 N N . ARG A 1 111 ? -12.933 9.419 2.893 1.00 93.88 111 ARG A N 1
ATOM 891 C CA . ARG A 1 111 ? -12.876 7.989 2.593 1.00 93.88 111 ARG A CA 1
ATOM 892 C C . ARG A 1 111 ? -11.665 7.719 1.705 1.00 93.88 111 ARG A C 1
ATOM 894 O O . ARG A 1 111 ? -11.286 8.636 0.965 1.00 93.88 111 ARG A O 1
ATOM 901 N N . PRO A 1 112 ? -11.119 6.494 1.716 1.00 96.69 112 PRO A N 1
ATOM 902 C CA . PRO A 1 112 ? -10.026 6.126 0.829 1.00 96.69 112 PRO A CA 1
ATOM 903 C C . PRO A 1 112 ? -10.354 6.406 -0.635 1.00 96.69 112 PRO A C 1
ATOM 905 O O . PRO A 1 112 ? -11.504 6.283 -1.081 1.00 96.69 112 PRO A O 1
ATOM 908 N N . LYS A 1 113 ? -9.335 6.806 -1.390 1.00 95.56 113 LYS A N 1
ATOM 909 C CA . LYS A 1 113 ? -9.481 7.163 -2.800 1.00 95.56 113 LYS A CA 1
ATOM 910 C C . LYS A 1 113 ? -8.935 6.048 -3.676 1.00 95.56 113 LYS A C 1
ATOM 912 O O . LYS A 1 113 ? -7.775 5.692 -3.541 1.00 95.56 113 LYS A O 1
ATOM 917 N N . LEU A 1 114 ? -9.756 5.551 -4.597 1.00 95.25 114 LEU A N 1
ATOM 918 C CA . LEU A 1 114 ? -9.333 4.564 -5.588 1.00 95.25 114 LEU A CA 1
ATOM 919 C C . LEU A 1 114 ? -8.158 5.107 -6.417 1.00 95.25 114 LEU A C 1
ATOM 921 O O . LEU A 1 114 ? -8.236 6.219 -6.954 1.00 95.25 114 LEU A O 1
ATOM 925 N N . THR A 1 115 ? -7.091 4.320 -6.512 1.00 91.06 115 THR A N 1
ATOM 926 C CA . THR A 1 115 ? -5.934 4.580 -7.371 1.00 91.06 115 THR A CA 1
ATOM 927 C C . THR A 1 115 ? -6.103 3.846 -8.704 1.00 91.06 115 THR A C 1
ATOM 929 O O . THR A 1 115 ? -6.980 3.000 -8.868 1.00 91.06 115 THR A O 1
ATOM 932 N N . ASN A 1 116 ? -5.255 4.148 -9.687 1.00 86.38 116 ASN A N 1
ATOM 933 C CA . ASN A 1 116 ? -5.252 3.436 -10.969 1.00 86.38 116 ASN A CA 1
ATOM 934 C C . ASN A 1 116 ? -4.444 2.128 -10.864 1.00 86.38 116 ASN A C 1
ATOM 936 O O . ASN A 1 116 ? -3.471 1.960 -11.595 1.00 86.38 116 ASN A O 1
ATOM 940 N N . ALA A 1 117 ? -4.813 1.247 -9.923 1.00 86.44 117 ALA A N 1
ATOM 941 C CA . ALA A 1 117 ? -4.101 -0.001 -9.611 1.00 86.44 117 ALA A CA 1
ATOM 942 C C . ALA A 1 117 ? -2.628 0.182 -9.191 1.00 86.44 117 ALA A C 1
ATOM 944 O O . ALA A 1 117 ? -1.789 -0.696 -9.388 1.00 86.44 117 ALA A O 1
ATOM 945 N N . MET A 1 118 ? -2.305 1.337 -8.614 1.00 92.94 118 MET A N 1
ATOM 946 C CA . MET A 1 118 ? -0.945 1.657 -8.193 1.00 92.94 118 MET A CA 1
ATOM 947 C C . MET A 1 118 ? -0.756 1.331 -6.718 1.00 92.94 118 MET A C 1
ATOM 949 O O . MET A 1 118 ? -1.493 1.857 -5.884 1.00 92.94 118 MET A O 1
ATOM 953 N N . TRP A 1 119 ? 0.245 0.502 -6.427 1.00 95.31 119 TRP A N 1
ATOM 954 C CA . TRP A 1 119 ? 0.632 0.030 -5.098 1.00 95.31 119 TRP A CA 1
ATOM 955 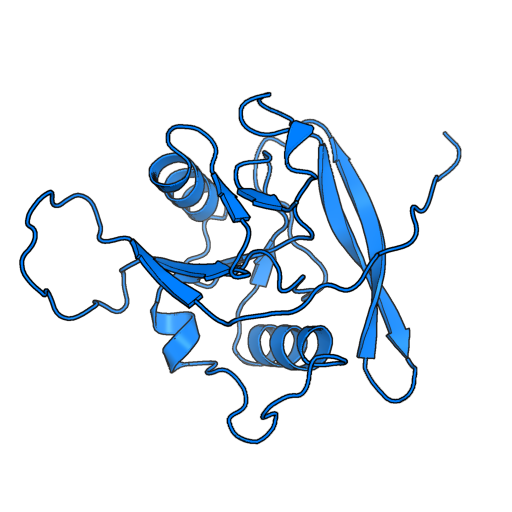C C . TRP A 1 119 ? 2.021 0.576 -4.749 1.00 95.31 119 TRP A C 1
ATOM 957 O O . TRP A 1 119 ? 2.889 0.596 -5.618 1.00 95.31 119 TRP A O 1
ATOM 967 N N . GLY A 1 120 ? 2.203 1.070 -3.522 1.00 91.19 120 GLY A N 1
ATOM 968 C CA . GLY A 1 120 ? 3.352 1.899 -3.122 1.00 91.19 120 GLY A CA 1
ATOM 969 C C . GLY A 1 120 ? 4.366 1.242 -2.190 1.00 91.19 120 GLY A C 1
ATOM 970 O O . GLY A 1 120 ? 5.118 1.974 -1.557 1.00 91.19 120 GLY A O 1
ATOM 971 N N . ALA A 1 121 ? 4.332 -0.087 -2.049 1.00 88.81 121 ALA A N 1
ATOM 972 C CA . ALA A 1 121 ? 5.212 -0.915 -1.211 1.00 88.81 121 ALA A CA 1
ATOM 973 C C . ALA A 1 121 ? 5.230 -0.639 0.304 1.00 88.81 121 ALA A C 1
ATOM 975 O O . ALA A 1 121 ? 4.911 -1.543 1.074 1.00 88.81 121 ALA A O 1
ATOM 976 N N . GLY A 1 122 ? 5.526 0.589 0.738 1.00 85.94 122 GLY A N 1
ATOM 977 C CA . GLY A 1 122 ? 5.736 0.950 2.147 1.00 85.94 122 GLY A CA 1
ATOM 978 C C . GLY A 1 122 ? 4.500 0.799 3.044 1.00 85.94 122 GLY A C 1
ATOM 979 O O . GLY A 1 122 ? 4.617 0.733 4.265 1.00 85.94 122 GLY A O 1
ATOM 980 N N . LEU A 1 123 ? 3.303 0.705 2.459 1.00 93.56 123 LEU A N 1
ATOM 981 C CA . LEU A 1 123 ? 2.084 0.285 3.151 1.00 93.56 123 LEU A CA 1
ATOM 982 C C . LEU A 1 123 ? 1.236 -0.591 2.228 1.00 93.56 123 LEU A C 1
ATOM 984 O O . LEU A 1 123 ? 0.876 -0.169 1.127 1.00 93.56 123 LEU A O 1
ATOM 988 N N . SER A 1 124 ? 0.855 -1.776 2.697 1.00 95.31 124 SER A N 1
ATOM 989 C CA . SER A 1 124 ? -0.123 -2.654 2.048 1.00 95.31 124 SER A CA 1
ATOM 990 C C . SER A 1 124 ? -1.042 -3.267 3.096 1.00 95.31 124 SER A C 1
ATOM 992 O O . SER A 1 124 ? -0.684 -4.265 3.712 1.00 95.31 124 SER A O 1
ATOM 994 N N . PHE A 1 125 ? -2.214 -2.678 3.327 1.00 96.75 125 PHE A N 1
ATOM 995 C CA . PHE A 1 125 ? -3.189 -3.172 4.304 1.00 96.75 125 PHE A CA 1
ATOM 996 C C . PHE A 1 125 ? -4.455 -3.687 3.612 1.00 96.75 125 PHE A C 1
ATOM 998 O O . PHE A 1 125 ? -5.115 -2.961 2.867 1.00 96.75 125 PHE A O 1
ATOM 1005 N N . HIS A 1 126 ? -4.814 -4.944 3.866 1.00 95.94 126 HIS A N 1
ATOM 1006 C CA . HIS A 1 126 ? -5.928 -5.633 3.206 1.00 95.94 126 HIS A CA 1
ATOM 1007 C C . HIS A 1 126 ? -6.368 -6.876 3.985 1.00 95.94 126 HIS A C 1
ATOM 1009 O O . HIS A 1 126 ? -5.705 -7.312 4.928 1.00 95.94 126 HIS A O 1
ATOM 1015 N N . ARG A 1 127 ? -7.458 -7.513 3.550 1.00 94.19 127 ARG A N 1
ATOM 1016 C CA . ARG A 1 127 ? -7.821 -8.855 4.022 1.00 94.19 127 ARG A CA 1
ATOM 1017 C C . ARG A 1 127 ? -6.720 -9.868 3.702 1.00 94.19 127 ARG A C 1
ATOM 1019 O O . ARG A 1 127 ? -6.158 -9.855 2.609 1.00 94.19 127 ARG A O 1
ATOM 1026 N N . CYS A 1 128 ? -6.467 -10.807 4.608 1.00 91.25 128 CYS A N 1
ATOM 1027 C CA . CYS A 1 128 ? -5.411 -11.810 4.453 1.00 91.25 128 CYS A CA 1
ATOM 1028 C C . CYS A 1 128 ? -5.593 -12.738 3.242 1.00 91.25 128 CYS A C 1
ATOM 1030 O O . CYS A 1 128 ? -4.609 -13.283 2.745 1.00 91.25 128 CYS A O 1
ATOM 1032 N N . HIS A 1 129 ? -6.811 -12.895 2.705 1.00 93.31 129 HIS A N 1
ATOM 1033 C CA . HIS A 1 129 ? -7.000 -13.647 1.459 1.00 93.31 129 HIS A CA 1
ATOM 1034 C C . HIS A 1 129 ? -6.269 -13.018 0.255 1.00 93.31 129 HIS A C 1
ATOM 1036 O O . HIS A 1 129 ? -5.997 -13.725 -0.712 1.00 93.31 129 HIS A O 1
ATOM 1042 N N . ALA A 1 130 ? -5.906 -11.728 0.310 1.00 94.12 130 ALA A N 1
ATOM 1043 C CA . ALA A 1 130 ? -5.061 -11.069 -0.688 1.00 94.12 130 ALA A CA 1
ATOM 1044 C C . ALA A 1 130 ? -3.684 -11.728 -0.824 1.00 94.12 130 ALA A C 1
ATOM 1046 O O . ALA A 1 130 ? -3.258 -11.990 -1.944 1.00 94.12 130 ALA A O 1
ATOM 1047 N N . GLU A 1 131 ? -3.042 -12.094 0.288 1.00 90.50 131 GLU A N 1
ATOM 1048 C CA . GLU A 1 131 ? -1.714 -12.729 0.269 1.00 90.50 131 GLU A CA 1
ATOM 1049 C C . GLU A 1 131 ? -1.731 -14.157 -0.274 1.00 90.50 131 GLU A C 1
ATOM 1051 O O . GLU A 1 131 ? -0.729 -14.654 -0.780 1.00 90.50 131 GLU A O 1
ATOM 1056 N N . ILE A 1 132 ? -2.878 -14.826 -0.182 1.00 89.50 132 ILE A N 1
ATOM 1057 C CA . ILE A 1 132 ? -3.052 -16.185 -0.699 1.00 89.50 132 ILE A CA 1
ATOM 1058 C C . ILE A 1 132 ? -3.384 -16.141 -2.191 1.00 89.50 132 ILE A C 1
ATOM 1060 O O . ILE A 1 132 ? -2.811 -16.894 -2.976 1.00 89.50 132 ILE A O 1
ATOM 1064 N N . ASN A 1 133 ? -4.306 -15.260 -2.586 1.00 93.81 133 ASN A N 1
ATOM 1065 C CA . ASN A 1 133 ? -4.755 -15.139 -3.972 1.00 93.81 133 ASN A CA 1
ATOM 1066 C C . ASN A 1 133 ? -3.695 -14.483 -4.861 1.00 93.81 133 ASN A C 1
ATOM 1068 O O . ASN A 1 133 ? -3.552 -14.831 -6.030 1.00 93.81 133 ASN A O 1
ATOM 1072 N N . VAL A 1 134 ? -2.959 -13.529 -4.299 1.00 94.19 134 VAL A N 1
ATOM 1073 C CA . VAL A 1 134 ? -1.909 -12.774 -4.966 1.00 94.19 134 VAL A CA 1
ATOM 1074 C C . VAL A 1 134 ? -0.689 -12.808 -4.045 1.00 94.19 134 VAL A C 1
ATOM 1076 O O . VAL A 1 134 ? -0.456 -11.850 -3.323 1.00 94.19 134 VAL A O 1
ATOM 1079 N N . PRO A 1 135 ? 0.106 -13.891 -4.008 1.00 89.31 135 PRO A N 1
ATOM 1080 C CA . PRO A 1 135 ? 1.321 -13.943 -3.189 1.00 89.31 135 PRO A CA 1
ATOM 1081 C C . PRO A 1 135 ? 2.420 -13.060 -3.785 1.00 89.31 135 PRO A C 1
ATOM 1083 O O . PRO A 1 135 ? 2.396 -12.783 -4.984 1.00 89.31 135 PRO A O 1
ATOM 1086 N N . VAL A 1 136 ? 3.395 -12.603 -2.996 1.00 85.12 136 VAL A N 1
ATOM 1087 C CA . VAL A 1 136 ? 4.598 -11.951 -3.559 1.00 85.12 136 VAL A CA 1
ATOM 1088 C C . VAL A 1 136 ? 5.267 -12.920 -4.541 1.00 85.12 136 VAL A C 1
ATOM 1090 O O . VAL A 1 136 ? 5.166 -14.134 -4.375 1.00 85.12 136 VAL A O 1
ATOM 1093 N N . ASP A 1 137 ? 5.843 -12.405 -5.630 1.00 85.50 137 ASP A N 1
ATOM 1094 C CA . ASP A 1 137 ? 6.468 -13.260 -6.644 1.00 85.50 137 ASP A CA 1
ATOM 1095 C C . ASP A 1 137 ? 7.706 -13.958 -6.047 1.00 85.50 137 ASP A C 1
ATOM 1097 O O . ASP A 1 137 ? 8.666 -13.267 -5.699 1.00 85.50 137 ASP A O 1
ATOM 1101 N N . PRO A 1 138 ? 7.710 -15.300 -5.918 1.00 83.06 138 PRO A N 1
ATOM 1102 C CA . PRO A 1 138 ? 8.815 -16.026 -5.297 1.00 83.06 138 PRO A CA 1
ATOM 1103 C C . PRO A 1 138 ? 10.077 -16.071 -6.171 1.00 83.06 138 PRO A C 1
ATOM 1105 O O . PRO A 1 138 ? 11.092 -16.599 -5.737 1.00 83.06 138 PRO A O 1
ATOM 1108 N N . TYR A 1 139 ? 10.024 -15.572 -7.409 1.00 85.38 139 TYR A N 1
ATOM 1109 C CA . TYR A 1 139 ? 11.173 -15.507 -8.312 1.00 85.38 139 TYR A CA 1
ATOM 1110 C C . TYR A 1 139 ? 11.820 -14.117 -8.359 1.00 85.38 139 TYR A C 1
ATOM 1112 O O . TYR A 1 139 ? 12.789 -13.920 -9.092 1.00 85.38 139 TYR A O 1
ATOM 1120 N N . LEU A 1 140 ? 11.306 -13.161 -7.579 1.00 79.56 140 LEU A N 1
ATOM 1121 C CA . LEU A 1 140 ? 11.844 -11.804 -7.449 1.00 79.56 140 LEU A CA 1
ATOM 1122 C C . LEU A 1 140 ? 12.674 -11.637 -6.164 1.00 79.56 140 LEU A C 1
ATOM 1124 O O . LEU A 1 140 ? 12.652 -10.586 -5.524 1.00 79.56 140 LEU A O 1
ATOM 1128 N N . ASP A 1 141 ? 13.427 -12.670 -5.786 1.00 74.38 141 ASP A N 1
ATOM 1129 C CA . ASP A 1 141 ? 14.304 -12.627 -4.615 1.00 74.38 141 ASP A CA 1
ATOM 1130 C C . ASP A 1 141 ? 15.354 -11.515 -4.749 1.00 74.38 141 ASP A C 1
ATOM 1132 O O . ASP A 1 141 ? 16.104 -11.449 -5.726 1.00 74.38 141 ASP A O 1
ATOM 1136 N N . ASN A 1 142 ? 15.448 -10.664 -3.723 1.00 76.00 142 ASN A N 1
ATOM 1137 C CA . ASN A 1 142 ? 16.349 -9.504 -3.665 1.00 76.00 142 ASN A CA 1
ATOM 1138 C C . ASN A 1 142 ? 16.102 -8.445 -4.759 1.00 76.00 142 ASN A C 1
ATOM 1140 O O . ASN A 1 142 ? 16.974 -7.610 -5.012 1.00 76.00 142 ASN A O 1
ATOM 1144 N N . VAL A 1 143 ? 14.933 -8.462 -5.409 1.00 78.44 143 VAL A N 1
ATOM 1145 C CA . VAL A 1 143 ? 14.513 -7.404 -6.333 1.00 78.44 143 VAL A CA 1
ATOM 1146 C C . VAL A 1 143 ? 13.808 -6.313 -5.542 1.00 78.44 143 VAL A C 1
ATOM 1148 O O . VAL A 1 143 ? 12.837 -6.569 -4.838 1.00 78.44 143 VAL A O 1
ATOM 1151 N N . PHE A 1 144 ? 14.320 -5.097 -5.684 1.00 75.56 144 PHE A N 1
ATOM 1152 C CA . PHE A 1 144 ? 13.792 -3.900 -5.035 1.00 75.56 144 PHE A CA 1
ATOM 1153 C C . PHE A 1 144 ? 13.238 -2.871 -6.036 1.00 75.56 144 PHE A C 1
ATOM 1155 O O . PHE A 1 144 ? 12.703 -1.840 -5.659 1.00 75.56 144 PHE A O 1
ATOM 1162 N N . ASP A 1 145 ? 13.437 -3.103 -7.330 1.00 82.94 145 ASP A N 1
ATOM 1163 C CA . ASP A 1 145 ? 12.943 -2.199 -8.355 1.00 82.94 145 ASP A CA 1
ATOM 1164 C C . ASP A 1 145 ? 12.018 -2.939 -9.320 1.00 82.94 145 ASP A C 1
ATOM 1166 O O . ASP A 1 145 ? 12.426 -3.901 -9.974 1.00 82.94 145 ASP A O 1
ATOM 1170 N N . GLY A 1 146 ? 10.785 -2.447 -9.447 1.00 85.38 146 GLY A N 1
ATOM 1171 C CA . GLY A 1 146 ? 9.753 -2.973 -10.343 1.00 85.38 146 GLY A CA 1
ATOM 1172 C C . GLY A 1 146 ? 8.747 -3.923 -9.686 1.00 85.38 146 GLY A C 1
ATOM 1173 O O . GLY A 1 146 ? 7.726 -4.248 -10.299 1.00 85.38 146 GLY A O 1
ATOM 1174 N N . GLU A 1 147 ? 8.986 -4.337 -8.446 1.00 87.38 147 GLU A N 1
ATOM 1175 C CA . GLU A 1 147 ? 8.050 -5.080 -7.604 1.00 87.38 147 GLU A CA 1
ATOM 1176 C C . GLU A 1 147 ? 6.762 -4.293 -7.369 1.00 87.38 147 GLU A C 1
ATOM 1178 O O . GLU A 1 147 ? 5.694 -4.901 -7.398 1.00 87.38 147 GLU A O 1
ATOM 1183 N N . GLU A 1 148 ? 6.823 -2.958 -7.262 1.00 91.50 148 GLU A N 1
ATOM 1184 C CA . GLU A 1 148 ? 5.624 -2.124 -7.142 1.00 91.50 148 GLU A CA 1
ATOM 1185 C C . GLU A 1 148 ? 4.668 -2.303 -8.325 1.00 91.50 148 GLU A C 1
ATOM 1187 O O . GLU A 1 148 ? 3.473 -2.574 -8.159 1.00 91.50 148 GLU A O 1
ATOM 1192 N N . GLY A 1 149 ? 5.214 -2.189 -9.540 1.00 90.88 149 GLY A N 1
ATOM 1193 C CA . GLY A 1 149 ? 4.467 -2.379 -10.776 1.00 90.88 149 GLY A CA 1
ATOM 1194 C C . GLY A 1 149 ? 3.972 -3.818 -10.924 1.00 90.88 149 GLY A C 1
ATOM 1195 O O . GLY A 1 149 ? 2.804 -4.035 -11.249 1.00 90.88 149 GLY A O 1
ATOM 1196 N N . SER A 1 150 ? 4.831 -4.803 -10.636 1.00 90.94 150 SER A N 1
ATOM 1197 C CA . SER A 1 150 ? 4.472 -6.228 -10.663 1.00 90.94 150 SER A CA 1
ATOM 1198 C C . SER A 1 150 ? 3.310 -6.533 -9.712 1.00 90.94 150 SER A C 1
ATOM 1200 O O . SER A 1 150 ? 2.294 -7.105 -10.115 1.00 90.94 150 SER A O 1
ATOM 1202 N N . ARG A 1 151 ? 3.412 -6.092 -8.456 1.00 91.75 151 ARG A N 1
ATOM 1203 C CA . ARG A 1 151 ? 2.409 -6.310 -7.411 1.00 91.75 151 ARG A CA 1
ATOM 1204 C C . ARG A 1 151 ? 1.093 -5.607 -7.735 1.00 91.75 151 ARG A C 1
ATOM 1206 O O . ARG A 1 151 ? 0.047 -6.250 -7.666 1.00 91.75 151 ARG A O 1
ATOM 1213 N N . GLY A 1 152 ? 1.139 -4.340 -8.152 1.00 93.62 152 GLY A N 1
ATOM 1214 C CA . GLY A 1 152 ? -0.047 -3.566 -8.531 1.00 93.62 152 GLY A CA 1
ATOM 1215 C C . GLY A 1 152 ? -0.833 -4.198 -9.686 1.00 93.62 152 GLY A C 1
ATOM 1216 O O . GLY A 1 152 ? -2.045 -4.398 -9.583 1.00 93.62 152 GLY A O 1
ATOM 1217 N N . ILE A 1 153 ? -0.145 -4.615 -10.757 1.00 93.56 153 ILE A N 1
ATOM 1218 C CA . ILE A 1 153 ? -0.777 -5.288 -11.908 1.00 93.56 153 ILE A CA 1
ATOM 1219 C C . ILE A 1 153 ? -1.391 -6.628 -11.495 1.00 93.56 153 ILE A C 1
ATOM 1221 O O . ILE A 1 153 ? -2.493 -6.978 -11.931 1.00 93.56 153 ILE A O 1
ATOM 1225 N N . ARG A 1 154 ? -0.699 -7.393 -10.646 1.00 95.00 154 ARG A N 1
ATOM 1226 C CA . ARG A 1 154 ? -1.206 -8.678 -10.160 1.00 95.00 154 ARG A CA 1
ATOM 1227 C C . ARG A 1 154 ? -2.448 -8.498 -9.293 1.00 95.00 154 ARG A C 1
ATOM 1229 O O . ARG A 1 154 ? -3.410 -9.223 -9.511 1.00 95.00 154 ARG A O 1
ATOM 1236 N N . PHE A 1 155 ? -2.497 -7.502 -8.411 1.00 96.69 155 PHE A N 1
ATOM 1237 C CA . PHE A 1 155 ? -3.728 -7.173 -7.687 1.00 96.69 155 PHE A CA 1
ATOM 1238 C C . PHE A 1 155 ? -4.887 -6.859 -8.639 1.00 96.69 155 PHE A C 1
ATOM 1240 O O . PHE A 1 155 ? -5.928 -7.515 -8.573 1.00 96.69 155 PHE A O 1
ATOM 1247 N N . PHE A 1 156 ? -4.679 -5.940 -9.583 1.00 95.88 156 PHE A N 1
ATOM 1248 C CA . PHE A 1 156 ? -5.721 -5.521 -10.523 1.00 95.88 156 PHE A CA 1
ATOM 1249 C C . PHE A 1 156 ? -6.281 -6.677 -11.355 1.00 95.88 156 PHE A C 1
ATOM 1251 O O . PHE A 1 156 ? -7.492 -6.844 -11.486 1.00 95.88 156 PHE A O 1
ATOM 1258 N N . THR A 1 157 ? -5.401 -7.530 -11.879 1.00 96.38 157 THR A N 1
ATOM 1259 C CA . THR A 1 157 ? -5.796 -8.688 -12.697 1.00 96.38 157 THR A CA 1
ATOM 1260 C C . THR A 1 157 ? -6.492 -9.798 -11.903 1.00 96.38 157 THR A C 1
ATOM 1262 O O . THR A 1 157 ? -7.129 -10.655 -12.510 1.00 96.38 157 THR A O 1
ATOM 1265 N N . HIS A 1 158 ? -6.431 -9.762 -10.567 1.00 96.88 158 HIS A N 1
ATOM 1266 C CA . HIS A 1 158 ? -7.136 -10.684 -9.668 1.00 96.88 158 HIS A CA 1
ATOM 1267 C C . HIS A 1 158 ? -8.370 -10.042 -9.004 1.00 96.88 158 HIS A C 1
ATOM 1269 O O . HIS A 1 158 ? -8.945 -10.628 -8.088 1.00 96.88 158 HIS A O 1
ATOM 1275 N N . GLY A 1 159 ? -8.794 -8.857 -9.463 1.00 96.88 159 GLY A N 1
ATOM 1276 C CA . GLY A 1 159 ? -10.001 -8.178 -8.983 1.00 96.88 159 GLY A CA 1
ATOM 1277 C C . GLY A 1 159 ? -9.816 -7.357 -7.705 1.00 96.88 159 GLY A C 1
ATOM 1278 O O . GLY A 1 159 ? -10.808 -7.006 -7.073 1.00 96.88 159 GLY A O 1
ATOM 1279 N N . TYR A 1 160 ? -8.572 -7.061 -7.318 1.00 97.69 160 TYR A N 1
ATOM 1280 C CA . TYR A 1 160 ? -8.275 -6.184 -6.189 1.00 97.69 160 TYR A CA 1
ATOM 1281 C C . TYR A 1 160 ? -8.145 -4.736 -6.638 1.00 97.69 160 TYR A C 1
ATOM 1283 O O . TYR A 1 160 ? -7.470 -4.427 -7.622 1.00 97.69 160 TYR A O 1
ATOM 1291 N N . ASP A 1 161 ? -8.739 -3.852 -5.845 1.00 97.75 161 ASP A N 1
ATOM 1292 C CA . ASP A 1 161 ? -8.697 -2.413 -6.050 1.00 97.75 161 ASP A CA 1
ATOM 1293 C C . ASP A 1 161 ? -7.761 -1.779 -5.024 1.00 97.75 161 ASP A C 1
ATOM 1295 O O . ASP A 1 161 ? -7.889 -2.007 -3.818 1.00 97.75 161 ASP A O 1
ATOM 1299 N N . VAL A 1 162 ? -6.824 -0.956 -5.493 1.00 97.56 162 VAL A N 1
ATOM 1300 C CA . VAL A 1 162 ? -5.889 -0.253 -4.610 1.00 97.56 162 VAL A CA 1
ATOM 1301 C C . VAL A 1 162 ? -6.434 1.132 -4.273 1.00 97.56 162 VAL A C 1
ATOM 1303 O O . VAL A 1 162 ? -6.886 1.865 -5.152 1.00 97.56 162 VAL A O 1
ATOM 1306 N N . TYR A 1 163 ? -6.384 1.509 -2.999 1.00 97.69 163 TYR A N 1
ATOM 1307 C CA . TYR A 1 163 ? -6.880 2.782 -2.489 1.00 97.69 163 TYR A CA 1
ATOM 1308 C C . TYR A 1 163 ? -5.796 3.517 -1.700 1.00 97.69 163 TYR A C 1
ATOM 1310 O O . TYR A 1 163 ? -5.134 2.936 -0.844 1.00 97.69 163 TYR A O 1
ATOM 1318 N N . ALA A 1 164 ? -5.683 4.823 -1.924 1.00 96.12 164 ALA A N 1
ATOM 1319 C CA . ALA A 1 164 ? -4.912 5.709 -1.067 1.00 96.12 164 ALA A CA 1
ATOM 1320 C C . ALA A 1 164 ? -5.664 5.931 0.265 1.00 96.12 164 ALA A C 1
ATOM 1322 O O . ALA A 1 164 ? -6.866 6.245 0.222 1.00 96.12 164 ALA A O 1
ATOM 1323 N N . PRO A 1 165 ? -4.991 5.800 1.426 1.00 96.19 165 PRO A N 1
ATOM 1324 C CA . PRO A 1 165 ? -5.545 6.132 2.740 1.00 96.19 165 PRO A CA 1
ATOM 1325 C C . PRO A 1 165 ? -6.076 7.568 2.832 1.00 96.19 165 PRO A C 1
ATOM 1327 O O . PRO A 1 165 ? -5.663 8.446 2.075 1.00 96.19 165 PRO A O 1
ATOM 1330 N N . ASP A 1 166 ? -6.980 7.831 3.779 1.00 95.31 166 ASP A N 1
ATOM 1331 C CA . ASP A 1 166 ? -7.521 9.179 4.024 1.00 95.31 166 ASP A CA 1
ATOM 1332 C C . ASP A 1 166 ? -6.830 9.946 5.164 1.00 95.31 166 ASP A C 1
ATOM 1334 O O . ASP A 1 166 ? -7.059 11.147 5.336 1.00 95.31 166 ASP A O 1
ATOM 1338 N N . VAL A 1 167 ? -5.972 9.268 5.924 1.00 95.19 167 VAL A N 1
ATOM 1339 C CA . VAL A 1 167 ? -5.162 9.831 7.008 1.00 95.19 167 VAL A CA 1
ATOM 1340 C C . VAL A 1 167 ? -3.826 9.089 7.094 1.00 95.19 167 VAL A C 1
ATOM 1342 O O . VAL A 1 167 ? -3.742 7.904 6.767 1.00 95.19 167 VAL A O 1
ATOM 1345 N N . VAL A 1 168 ? -2.777 9.800 7.502 1.00 95.06 168 VAL A N 1
ATOM 1346 C CA . VAL A 1 168 ? -1.456 9.231 7.789 1.00 95.06 168 VAL A CA 1
ATOM 1347 C C . VAL A 1 168 ? -1.506 8.509 9.136 1.00 95.06 168 VAL A C 1
ATOM 1349 O O . VAL A 1 168 ? -1.759 9.142 10.157 1.00 95.06 168 VAL A O 1
ATOM 1352 N N . LEU A 1 169 ? -1.278 7.193 9.121 1.00 95.62 169 LEU A N 1
ATOM 1353 C CA . LEU A 1 169 ? -1.234 6.330 10.318 1.00 95.62 169 LEU A CA 1
ATOM 1354 C C . LEU A 1 169 ? 0.060 5.519 10.432 1.00 95.62 169 LEU A C 1
ATOM 1356 O O . LEU A 1 169 ? 0.325 4.919 11.469 1.00 95.62 169 LEU A O 1
ATOM 1360 N N . VAL A 1 170 ? 0.824 5.465 9.343 1.00 94.69 170 VAL A N 1
ATOM 1361 C CA . VAL A 1 170 ? 2.085 4.740 9.233 1.00 94.69 170 VAL A CA 1
ATOM 1362 C C . VAL A 1 170 ? 3.084 5.700 8.611 1.00 94.69 170 VAL A C 1
ATOM 1364 O O . VAL A 1 170 ? 2.774 6.353 7.606 1.00 94.69 170 VAL A O 1
ATOM 1367 N N . THR A 1 171 ? 4.252 5.803 9.227 1.00 94.88 171 THR A N 1
ATOM 1368 C CA . THR A 1 171 ? 5.334 6.696 8.821 1.00 94.88 171 THR A CA 1
ATOM 1369 C C . THR A 1 171 ? 6.657 5.949 8.724 1.00 94.88 171 THR A C 1
ATOM 1371 O O . THR A 1 171 ? 6.789 4.858 9.269 1.00 94.88 171 THR A O 1
ATOM 1374 N N . HIS A 1 172 ? 7.623 6.542 8.036 1.00 91.31 172 HIS A N 1
ATOM 1375 C CA . HIS A 1 172 ? 8.919 5.957 7.680 1.00 91.31 172 HIS A CA 1
ATOM 1376 C C . HIS A 1 172 ? 10.048 6.959 7.973 1.00 91.31 172 HIS A C 1
ATOM 1378 O O . HIS A 1 172 ? 9.798 8.170 7.924 1.00 91.31 172 HIS A O 1
ATOM 1384 N N . ASP A 1 173 ? 11.230 6.475 8.365 1.00 83.56 173 ASP A N 1
ATOM 1385 C CA . ASP A 1 173 ? 12.368 7.288 8.831 1.00 83.56 173 ASP A CA 1
ATOM 1386 C C . ASP A 1 173 ? 13.349 7.756 7.737 1.00 83.56 173 ASP A C 1
ATOM 1388 O O . ASP A 1 173 ? 13.595 7.043 6.739 1.00 83.56 173 ASP A O 1
#

Sequence (173 aa):
GPIVCLPILSWFQINLIIMIPNNDKSHVSKRVGLNDFCMQIDSHMDFSDNYDTELIFMHHRTQNDYAVLSTYVAAIDQNNQNIRVVPNLCMVTFTSTIRNWGTKECRNIVRPKLTNAMWGAGLSFHRCHAEINVPVDPYLDNVFDGEEGSRGIRFFTHGYDVYAPDVVLVTHD

Organism: NCBI:txid49249

pLDDT: mean 82.74, std 20.0, range [25.19, 97.94]

InterPro domains:
  IPR021067 Glycosyltransferase, GlcNAc [PF11397] (35-172)
  IPR021067 Glycosyltransferase, GlcNAc [PTHR34496] (35-172)

Foldseek 3Di:
DDDDWDWDDFDDADFDWDWDAPPDPDPDPDPADLQTKIKTAGPFKDFAPPLSVLLVVQQVLVVDQLEKAAAPAAAPVCHNVFAQWWWAQEDWDDDVAIDRGTTDTDHQDPHWAWHPLFHDRRITMHRPVCCVQQNQDPVCPPPRPRSRVVSSVSSVVSPHIYTYTRTRGMHGD

Secondary structure (DSSP, 8-state):
----PPPPPP-----EEEEE-SS----S-PPPPTTSEEEEE-SSEEE-TTHHHHHHHHHHHTT-TTEEEE-PPEEGGGTTS---EEEEEEEEEESSSEEEEEEEEEES-SS-EE-SS---SSEEEEETHHHHHS---TT-TT--SSHHHHHHHHHHHTT-EEEE-SS--EEE-